Protein AF-A0A851M5G6-F1 (afdb_monomer_lite)

InterPro domains:
  IPR022735 bMERB domain [PF12130] (26-112)
  IPR022735 bMERB domain [PS51848] (13-113)
  IPR022735 bMERB domain [SM01203] (20-113)
  IPR050540 F-actin Monooxygenase Mical [PTHR23167] (19-109)

Foldseek 3Di:
DCVVVVVVVVVVVVVVVVLVVLLVVLVVLLVVLVVVLVVLVVVVVVLVVVVVVDPDDDPVVVVVSVVVNVVSVVVNVVSVVVNVVSVVVVVVSVVVVVVVVVVVVVVVVVVVD

Sequence (113 aa):
YPTWKRTLNRRVREAQTKRFCKAQAIQRRLEEIEVTFRELEQQGIKLEKLLRDEDATPADQKTQWMNQLLYLVQKKNSLMSEESDLMITVQELKLEEQQWQLDQKLRCYMNRE

pLDDT: mean 88.51, std 9.62, range [51.0, 97.69]

Organism: Corythaeola cristata (NCBI:txid103954)

Secondary structure (DSSP, 8-state):
--HHHHHHHHHHHHHHHHHHHHHHHHHHHHHHHHHHHHHHHHHHHHHHHHHHS-SS--HHHHHHHHHHHHHHHHHHHHHHHHHHHHHHHHHHHHHHHHHHHHHHHHHHHHTT-

Structure (mmCIF, N/CA/C/O backbone):
data_AF-A0A851M5G6-F1
#
_entry.id   AF-A0A851M5G6-F1
#
loop_
_atom_site.group_PDB
_atom_site.id
_atom_site.type_symbol
_atom_site.label_atom_id
_atom_site.label_alt_id
_atom_site.label_comp_id
_atom_site.label_asym_id
_atom_site.label_entity_id
_atom_site.label_seq_id
_atom_site.pdbx_PDB_ins_code
_atom_site.Cartn_x
_atom_site.Cartn_y
_atom_site.Cartn_z
_atom_site.occupancy
_atom_site.B_iso_or_equiv
_atom_site.auth_seq_id
_atom_site.auth_comp_id
_atom_site.auth_asym_id
_atom_site.auth_atom_id
_atom_site.pdbx_PDB_model_num
ATOM 1 N N . TYR A 1 1 ? 14.988 -14.787 -41.772 1.00 55.50 1 TYR A N 1
ATOM 2 C CA . TYR A 1 1 ? 14.028 -13.791 -41.238 1.00 55.50 1 TYR A CA 1
ATOM 3 C C . TYR A 1 1 ? 14.412 -13.421 -39.810 1.00 55.50 1 TYR A C 1
ATOM 5 O O . TYR A 1 1 ? 14.721 -14.334 -39.055 1.00 55.50 1 TYR A O 1
ATOM 13 N N . PRO A 1 2 ? 14.440 -12.133 -3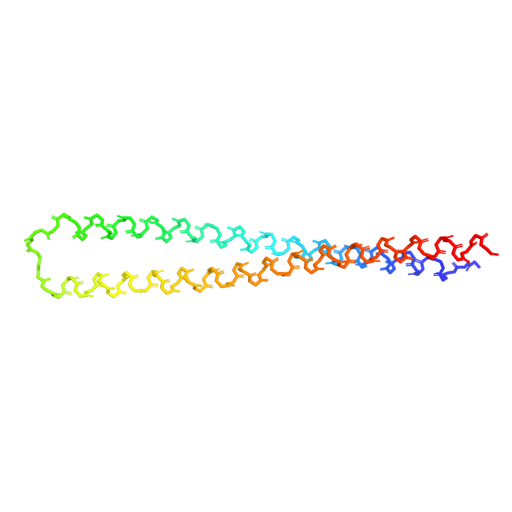9.418 1.00 64.50 2 PRO A N 1
ATOM 14 C CA . PRO A 1 2 ? 15.065 -11.697 -38.170 1.00 64.50 2 PRO A CA 1
ATOM 15 C C . PRO A 1 2 ? 14.164 -12.008 -36.967 1.00 64.50 2 PRO A C 1
ATOM 17 O O . PRO A 1 2 ? 13.366 -11.188 -36.514 1.00 64.50 2 PRO A O 1
ATOM 20 N N . THR A 1 3 ? 14.283 -13.227 -36.450 1.00 72.31 3 THR A N 1
ATOM 21 C CA . THR A 1 3 ? 13.607 -13.717 -35.239 1.00 72.31 3 THR A CA 1
ATOM 22 C C . THR A 1 3 ? 13.949 -12.872 -34.008 1.00 72.31 3 THR A C 1
ATOM 24 O O . THR A 1 3 ? 13.093 -12.673 -33.149 1.00 72.31 3 THR A O 1
ATOM 27 N N . TRP A 1 4 ? 15.142 -12.271 -33.970 1.00 72.12 4 TRP A N 1
ATOM 28 C CA . TRP A 1 4 ? 15.611 -11.404 -32.885 1.00 72.12 4 TRP A CA 1
ATOM 29 C C . TRP A 1 4 ? 14.726 -10.169 -32.652 1.00 72.12 4 TRP A C 1
ATOM 31 O O . TRP A 1 4 ? 14.460 -9.818 -31.502 1.00 72.12 4 TRP A O 1
ATOM 41 N N . LYS A 1 5 ? 14.187 -9.553 -33.715 1.00 76.44 5 LYS A N 1
ATOM 42 C CA . LYS A 1 5 ? 13.312 -8.370 -33.604 1.00 76.44 5 LYS A CA 1
ATOM 43 C C . LYS A 1 5 ? 11.970 -8.726 -32.957 1.00 76.44 5 LYS A C 1
ATOM 45 O O . LYS A 1 5 ? 11.435 -7.957 -32.161 1.00 76.44 5 LYS A O 1
ATOM 50 N N . ARG A 1 6 ? 11.452 -9.928 -33.240 1.00 78.00 6 ARG A N 1
ATOM 51 C CA . ARG A 1 6 ? 10.244 -10.467 -32.590 1.00 78.00 6 ARG A CA 1
ATOM 52 C C . ARG A 1 6 ? 10.497 -10.760 -31.111 1.00 78.00 6 ARG A C 1
ATOM 54 O O . ARG A 1 6 ? 9.679 -10.384 -30.277 1.00 78.00 6 ARG A O 1
ATOM 61 N N . THR A 1 7 ? 11.639 -11.363 -30.782 1.00 82.81 7 THR A N 1
ATOM 62 C CA . THR A 1 7 ? 12.025 -11.656 -29.393 1.00 82.81 7 THR A CA 1
ATOM 63 C C . THR A 1 7 ? 12.202 -10.384 -28.564 1.00 82.81 7 THR A C 1
ATOM 65 O O . THR A 1 7 ? 11.751 -10.337 -27.423 1.00 82.81 7 THR A O 1
ATOM 68 N N . LEU A 1 8 ? 12.800 -9.332 -29.134 1.00 81.56 8 LEU A N 1
ATOM 69 C CA . LEU A 1 8 ? 12.969 -8.045 -28.458 1.00 81.56 8 LEU A CA 1
ATOM 70 C C . LEU A 1 8 ? 11.619 -7.367 -28.176 1.00 81.56 8 LEU A C 1
ATOM 72 O O . LEU A 1 8 ? 11.351 -6.990 -27.039 1.00 81.56 8 LEU A O 1
ATOM 76 N N . ASN A 1 9 ? 10.738 -7.293 -29.178 1.00 83.44 9 ASN A N 1
ATOM 77 C CA . ASN A 1 9 ? 9.391 -6.739 -29.007 1.00 83.44 9 ASN A CA 1
ATOM 78 C C . ASN A 1 9 ? 8.567 -7.521 -27.977 1.00 83.44 9 ASN A C 1
ATOM 80 O O . ASN A 1 9 ? 7.804 -6.925 -27.219 1.00 83.44 9 ASN A O 1
ATOM 84 N N . ARG A 1 10 ? 8.731 -8.848 -27.921 1.00 86.19 10 ARG A N 1
ATOM 85 C CA . ARG A 1 10 ? 8.091 -9.683 -26.902 1.00 86.19 10 ARG A CA 1
ATOM 86 C C . ARG A 1 10 ? 8.576 -9.318 -25.498 1.00 86.19 10 ARG A C 1
ATOM 88 O O . ARG A 1 10 ? 7.743 -9.091 -24.630 1.00 86.19 10 ARG A O 1
ATOM 95 N N . ARG A 1 11 ? 9.891 -9.176 -25.296 1.00 84.75 11 ARG A N 1
ATOM 96 C CA . ARG A 1 11 ? 10.473 -8.781 -23.998 1.00 84.75 11 ARG A CA 1
ATOM 97 C C . ARG A 1 11 ? 9.968 -7.419 -23.520 1.00 84.75 11 ARG A C 1
ATOM 99 O O . ARG A 1 11 ? 9.674 -7.266 -22.341 1.00 84.75 11 ARG A O 1
ATOM 106 N N . VAL A 1 12 ? 9.840 -6.449 -24.428 1.00 84.94 12 VAL A N 1
ATOM 107 C CA . VAL A 1 12 ? 9.292 -5.121 -24.098 1.00 84.94 12 VAL A CA 1
ATOM 108 C C . VAL A 1 12 ? 7.844 -5.233 -23.617 1.00 84.94 12 VAL A C 1
ATOM 110 O O . VAL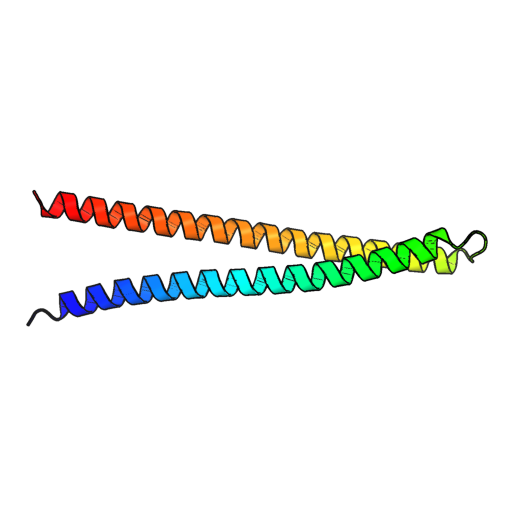 A 1 12 ? 7.510 -4.692 -22.567 1.00 84.94 12 VAL A O 1
ATOM 113 N N . ARG A 1 13 ? 7.001 -5.988 -24.335 1.00 87.38 13 ARG A N 1
ATOM 114 C CA . ARG A 1 13 ? 5.603 -6.214 -23.931 1.00 87.38 13 ARG A CA 1
ATOM 115 C C . ARG A 1 13 ? 5.505 -6.938 -22.592 1.00 87.38 13 ARG A C 1
ATOM 117 O O . ARG A 1 13 ? 4.756 -6.504 -21.732 1.00 87.38 13 ARG A O 1
ATOM 124 N N . GLU A 1 14 ? 6.289 -7.995 -22.392 1.00 90.06 14 GLU A N 1
ATOM 125 C CA . GLU A 1 14 ? 6.328 -8.740 -21.128 1.00 90.06 14 GLU A CA 1
ATOM 126 C C . GLU A 1 14 ? 6.718 -7.839 -19.946 1.00 90.06 14 GLU A C 1
ATOM 128 O O . GLU A 1 14 ? 6.094 -7.914 -18.889 1.00 90.06 14 GLU A O 1
ATOM 133 N N . ALA A 1 15 ? 7.719 -6.968 -20.114 1.00 87.06 15 ALA A N 1
ATOM 134 C CA . ALA A 1 15 ? 8.125 -6.017 -19.081 1.00 87.06 15 ALA A CA 1
ATOM 135 C C . ALA A 1 15 ? 7.006 -5.013 -18.757 1.00 87.06 15 ALA A C 1
ATOM 137 O O . ALA A 1 15 ? 6.717 -4.772 -17.585 1.00 87.06 15 ALA A O 1
ATOM 138 N N . GLN A 1 16 ? 6.328 -4.492 -19.782 1.00 87.44 16 GLN A N 1
ATOM 139 C CA . GLN A 1 16 ? 5.195 -3.583 -19.612 1.00 87.44 16 GLN A CA 1
ATOM 140 C C . GLN A 1 16 ? 4.026 -4.261 -18.882 1.00 87.44 16 GLN A C 1
ATOM 142 O O . GLN A 1 16 ? 3.483 -3.701 -17.931 1.00 87.44 16 GLN A O 1
ATOM 147 N N . THR A 1 17 ? 3.671 -5.491 -19.268 1.00 91.19 17 THR A N 1
ATOM 148 C CA . THR A 1 17 ? 2.616 -6.262 -18.596 1.00 91.19 17 THR A CA 1
ATOM 149 C C . THR A 1 17 ? 2.971 -6.539 -17.138 1.00 91.19 17 THR A C 1
ATOM 151 O O . THR A 1 17 ? 2.128 -6.353 -16.268 1.00 91.19 17 THR A O 1
ATOM 154 N N . LYS A 1 18 ? 4.222 -6.914 -16.837 1.00 91.69 18 LYS A N 1
ATOM 155 C CA . LYS A 1 18 ? 4.675 -7.138 -15.453 1.00 91.69 18 LYS A CA 1
ATOM 156 C C . LYS A 1 18 ? 4.543 -5.885 -14.588 1.00 91.69 18 LYS A C 1
ATOM 158 O O . LYS A 1 18 ? 4.030 -5.978 -13.475 1.00 91.69 18 LYS A O 1
ATOM 163 N N . ARG A 1 19 ? 4.957 -4.721 -15.100 1.00 90.44 19 ARG A N 1
ATOM 164 C CA . ARG A 1 19 ? 4.808 -3.433 -14.400 1.00 90.44 19 ARG A CA 1
ATOM 165 C C . ARG A 1 19 ? 3.345 -3.095 -14.146 1.00 90.44 19 ARG A C 1
ATOM 167 O O . ARG A 1 19 ? 2.991 -2.742 -13.027 1.00 90.44 19 ARG A O 1
ATOM 174 N N . PHE A 1 20 ? 2.495 -3.267 -15.158 1.00 91.06 20 PHE A N 1
ATOM 175 C CA . PHE A 1 20 ? 1.060 -3.037 -15.025 1.00 91.06 20 PHE A CA 1
ATOM 176 C C . PHE A 1 20 ? 0.429 -3.956 -13.972 1.00 91.06 20 PHE A C 1
ATOM 178 O O . PHE A 1 20 ? -0.285 -3.481 -13.094 1.00 91.06 20 PHE A O 1
ATOM 185 N N . CYS A 1 21 ? 0.739 -5.255 -14.000 1.00 94.06 21 CYS A N 1
ATOM 186 C CA . CYS A 1 21 ? 0.254 -6.198 -12.994 1.00 94.06 21 CYS A CA 1
ATOM 187 C C . CYS A 1 21 ? 0.735 -5.836 -11.582 1.00 94.06 21 CYS A C 1
ATOM 189 O O . CYS A 1 21 ? -0.052 -5.927 -10.643 1.00 94.06 21 CYS A O 1
ATOM 191 N N . LYS A 1 22 ? 1.990 -5.387 -11.424 1.00 94.31 22 LYS A N 1
ATOM 192 C CA . LYS A 1 22 ? 2.521 -4.920 -10.132 1.00 94.31 22 LYS A CA 1
ATOM 193 C C . LYS A 1 22 ? 1.761 -3.684 -9.634 1.00 94.31 22 LYS A C 1
ATOM 195 O O . LYS A 1 22 ? 1.310 -3.682 -8.495 1.00 94.31 22 LYS A O 1
ATOM 200 N N . ALA A 1 23 ? 1.543 -2.688 -10.494 1.00 94.06 23 ALA A N 1
ATOM 201 C CA . ALA A 1 23 ? 0.757 -1.499 -10.156 1.00 94.06 23 ALA A CA 1
ATOM 202 C C . ALA A 1 23 ? -0.689 -1.852 -9.767 1.00 94.06 23 ALA A C 1
ATOM 204 O O . ALA A 1 23 ? -1.204 -1.351 -8.773 1.00 94.06 23 ALA A O 1
ATOM 205 N N . GLN A 1 24 ? -1.328 -2.760 -10.510 1.00 96.06 24 GLN A N 1
ATOM 206 C CA . GLN A 1 24 ? -2.686 -3.213 -10.212 1.00 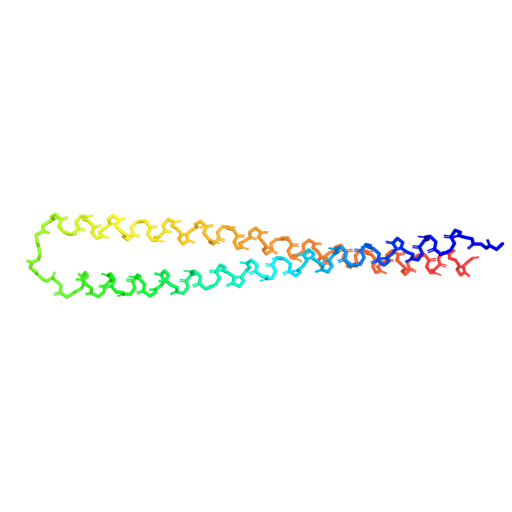96.06 24 GLN A CA 1
ATOM 207 C C . GLN A 1 24 ? -2.769 -3.959 -8.873 1.00 96.06 24 GLN A C 1
ATOM 209 O O . GLN A 1 24 ? -3.739 -3.787 -8.141 1.00 96.06 24 GLN A O 1
ATOM 214 N N . ALA A 1 25 ? -1.772 -4.785 -8.545 1.00 96.06 25 ALA A N 1
ATOM 215 C CA . ALA A 1 25 ? -1.721 -5.481 -7.263 1.00 96.06 25 ALA A CA 1
ATOM 216 C C . ALA A 1 25 ? -1.591 -4.499 -6.089 1.00 96.06 25 ALA A C 1
ATOM 218 O O . ALA A 1 25 ? -2.308 -4.640 -5.103 1.00 96.06 25 ALA A O 1
ATOM 219 N N . ILE A 1 26 ? -0.739 -3.477 -6.227 1.00 95.31 26 ILE A N 1
ATOM 220 C CA . ILE A 1 26 ? -0.594 -2.414 -5.222 1.00 95.31 26 ILE A CA 1
ATOM 221 C C . ILE A 1 26 ? -1.908 -1.647 -5.052 1.00 95.31 26 ILE A C 1
ATOM 223 O O . ILE A 1 26 ? -2.356 -1.451 -3.928 1.00 95.31 26 ILE A O 1
ATOM 227 N N . GLN A 1 27 ? -2.565 -1.282 -6.157 1.00 95.06 27 GLN A N 1
ATOM 228 C CA . GLN A 1 27 ? -3.842 -0.570 -6.120 1.00 95.06 27 GLN A CA 1
ATOM 229 C C . GLN A 1 27 ? -4.921 -1.360 -5.366 1.00 95.06 27 GLN A C 1
ATOM 231 O O . GLN A 1 27 ? -5.579 -0.809 -4.489 1.00 95.06 27 GLN A O 1
ATOM 236 N N . ARG A 1 28 ? -5.056 -2.664 -5.644 1.00 97.69 28 ARG A N 1
ATOM 237 C CA . ARG A 1 28 ? -5.988 -3.530 -4.902 1.00 97.69 28 ARG A CA 1
ATOM 238 C C . ARG A 1 28 ? -5.669 -3.561 -3.412 1.00 97.69 28 ARG A C 1
ATOM 240 O O . ARG A 1 28 ? -6.577 -3.496 -2.595 1.00 97.69 28 ARG A O 1
ATOM 247 N N . ARG A 1 29 ? -4.385 -3.642 -3.054 1.00 97.06 29 ARG A N 1
ATOM 248 C CA . ARG A 1 29 ? -3.982 -3.686 -1.648 1.00 97.06 29 ARG A CA 1
ATOM 249 C C . ARG A 1 29 ? -4.288 -2.377 -0.917 1.00 97.06 29 ARG A C 1
ATOM 251 O O . ARG A 1 29 ? -4.736 -2.422 0.222 1.00 97.06 29 ARG A O 1
ATOM 258 N N . LEU A 1 30 ? -4.104 -1.233 -1.572 1.00 96.69 30 LEU A N 1
ATOM 259 C CA . LEU A 1 30 ? -4.494 0.069 -1.022 1.00 96.69 30 LEU A CA 1
ATOM 260 C C . LEU A 1 30 ? -6.010 0.156 -0.791 1.00 96.69 30 LEU A C 1
ATOM 262 O O . LEU A 1 30 ? -6.437 0.615 0.263 1.00 96.69 30 LEU A O 1
ATOM 266 N N . GLU A 1 31 ? -6.821 -0.349 -1.724 1.00 96.75 31 GLU A N 1
ATOM 267 C CA . GLU A 1 31 ? -8.283 -0.411 -1.570 1.00 96.75 31 GLU A CA 1
ATOM 268 C C . GLU A 1 31 ? -8.700 -1.314 -0.395 1.00 96.75 31 GLU A C 1
ATOM 270 O O . GLU A 1 31 ? -9.577 -0.951 0.389 1.00 96.75 31 GLU A O 1
ATOM 275 N N . GLU A 1 32 ? -8.047 -2.468 -0.219 1.00 97.06 32 GLU A N 1
ATOM 276 C CA . GLU A 1 32 ? -8.258 -3.340 0.946 1.00 97.06 32 GLU A CA 1
ATOM 277 C C . GLU A 1 32 ? -7.927 -2.618 2.260 1.00 97.06 32 GLU A C 1
ATOM 279 O O . GLU A 1 32 ? -8.714 -2.666 3.210 1.00 97.06 32 GLU A O 1
ATOM 284 N N . ILE A 1 33 ? -6.787 -1.919 2.313 1.00 95.88 33 ILE A N 1
ATOM 285 C CA . ILE A 1 33 ? -6.385 -1.130 3.483 1.00 95.88 33 ILE A CA 1
ATOM 286 C C . ILE A 1 33 ? -7.433 -0.052 3.771 1.00 95.88 33 ILE A C 1
ATOM 288 O O . ILE A 1 33 ? -7.878 0.058 4.913 1.00 95.88 33 ILE A O 1
ATOM 292 N N . GLU A 1 34 ? -7.904 0.677 2.758 1.00 94.81 34 GLU A N 1
ATOM 293 C CA . GLU A 1 34 ? -8.916 1.723 2.920 1.00 94.81 34 GLU A CA 1
ATOM 294 C C . GLU A 1 34 ? -10.228 1.178 3.509 1.00 94.81 34 GLU A C 1
ATOM 296 O O . GLU A 1 34 ? -10.787 1.766 4.439 1.00 94.81 34 GLU A O 1
ATOM 301 N N . VAL A 1 35 ? -10.705 0.026 3.024 1.00 97.06 35 VAL A N 1
ATOM 302 C CA . VAL A 1 35 ? -11.904 -0.629 3.572 1.00 97.06 35 VAL A CA 1
ATOM 303 C C . VAL A 1 35 ? -11.697 -0.986 5.043 1.00 97.06 35 VAL A C 1
ATOM 305 O O . VAL A 1 35 ? -12.521 -0.619 5.884 1.00 97.06 35 VAL A O 1
ATOM 308 N N . THR A 1 36 ? -10.575 -1.628 5.381 1.00 95.06 36 THR A N 1
ATOM 309 C CA . THR A 1 36 ? -10.285 -1.987 6.780 1.00 95.06 36 THR A CA 1
ATOM 310 C C . THR A 1 36 ? -10.131 -0.760 7.679 1.00 95.06 36 THR A C 1
ATOM 312 O O . THR A 1 36 ? -10.550 -0.784 8.836 1.00 95.06 36 THR A O 1
ATOM 315 N N . PHE A 1 37 ? -9.590 0.342 7.159 1.00 93.12 37 PHE A N 1
ATOM 316 C CA . PHE A 1 37 ? -9.439 1.589 7.900 1.00 93.12 37 PHE A CA 1
ATOM 317 C C . PHE A 1 37 ? -10.797 2.198 8.256 1.00 93.12 37 PHE A C 1
ATOM 319 O O . PHE A 1 37 ? -11.014 2.587 9.405 1.00 93.12 37 PHE A O 1
ATOM 326 N N . ARG A 1 38 ? -11.744 2.203 7.308 1.00 94.81 38 ARG A N 1
ATOM 327 C CA . ARG A 1 38 ? -13.123 2.666 7.542 1.00 94.81 38 ARG A CA 1
ATOM 328 C C . ARG A 1 38 ? -13.837 1.821 8.598 1.00 94.81 38 ARG A C 1
ATOM 330 O O . ARG A 1 38 ? -14.555 2.362 9.437 1.00 94.81 38 ARG A O 1
ATOM 337 N N . GLU A 1 39 ? -13.638 0.505 8.592 1.00 95.44 39 GLU A N 1
ATOM 338 C CA . GLU A 1 39 ? -14.199 -0.383 9.620 1.00 95.44 39 GLU A CA 1
ATOM 339 C C . GLU A 1 39 ? -13.631 -0.081 11.013 1.00 95.44 39 GLU A C 1
ATOM 341 O O . GLU A 1 39 ? -14.385 -0.004 11.987 1.00 95.44 39 GLU A O 1
ATOM 346 N N . LEU A 1 40 ? -12.315 0.132 11.115 1.00 94.25 40 LEU A N 1
ATOM 347 C CA . LEU A 1 40 ? -11.659 0.492 12.376 1.00 94.25 40 LEU A CA 1
ATOM 348 C C . LEU A 1 40 ? -12.110 1.859 12.885 1.00 94.25 40 LEU A C 1
ATOM 350 O O . LEU A 1 40 ? -12.315 2.022 14.086 1.00 94.25 40 LEU A O 1
ATOM 354 N N . GLU A 1 41 ? -12.314 2.8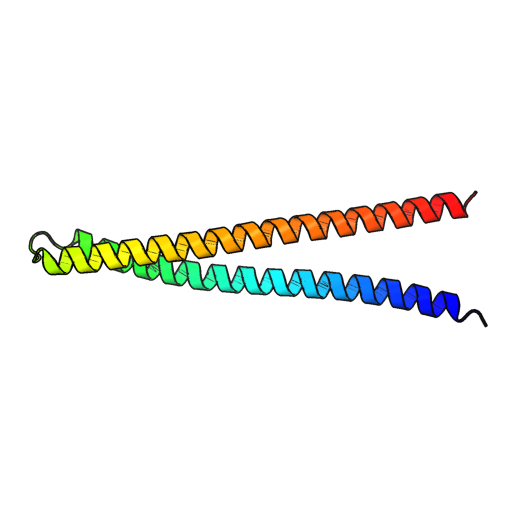25 11.993 1.00 92.44 41 GLU A N 1
ATOM 355 C CA . GLU A 1 41 ? -12.843 4.142 12.342 1.00 92.44 41 GLU A CA 1
ATOM 356 C C . GLU A 1 41 ? -14.268 4.042 12.903 1.00 92.44 41 GLU A C 1
ATOM 358 O O . GLU A 1 41 ? -14.564 4.608 13.954 1.00 92.44 41 GLU A O 1
ATOM 363 N N . GLN A 1 42 ? -15.139 3.237 12.286 1.00 94.69 42 GLN A N 1
ATOM 364 C CA . GLN A 1 42 ? -16.483 2.989 12.817 1.00 94.69 42 GLN A CA 1
ATOM 365 C C . GLN A 1 42 ? -16.462 2.305 14.189 1.00 94.69 42 GLN A C 1
ATOM 367 O O . GLN A 1 42 ? -17.285 2.628 15.050 1.00 94.69 42 GLN A O 1
ATOM 372 N N . GLN A 1 43 ? -15.550 1.352 14.404 1.00 93.00 43 GLN A N 1
ATOM 373 C CA . GLN A 1 43 ? -15.360 0.713 15.710 1.00 93.00 43 GLN A CA 1
ATOM 374 C C . GLN A 1 43 ? -14.859 1.721 16.751 1.00 93.00 43 GLN A C 1
ATOM 376 O O . GLN A 1 43 ? -15.395 1.756 17.858 1.00 93.00 43 GLN A O 1
ATOM 381 N N . GLY A 1 44 ? -13.911 2.582 16.376 1.00 91.75 44 GLY A N 1
ATOM 382 C CA . GLY A 1 44 ? -13.396 3.661 17.218 1.00 91.75 44 GLY A CA 1
ATOM 383 C C . GLY A 1 44 ? -14.488 4.640 17.642 1.00 91.75 44 GLY A C 1
ATOM 384 O O . GLY A 1 44 ? -14.653 4.882 18.831 1.00 91.75 44 GLY A O 1
ATOM 385 N N . ILE A 1 45 ? -15.320 5.107 16.705 1.00 91.19 45 ILE A N 1
ATOM 386 C CA . ILE A 1 45 ? -16.437 6.021 17.004 1.00 91.19 45 ILE A CA 1
ATOM 387 C C . ILE A 1 45 ? -17.433 5.387 17.985 1.00 91.19 45 ILE A C 1
ATOM 389 O O . ILE A 1 45 ? -17.951 6.064 18.873 1.00 91.19 45 ILE A O 1
ATOM 393 N N . LYS A 1 46 ? -17.738 4.091 17.835 1.00 90.50 46 LYS A N 1
ATOM 394 C CA . LYS A 1 46 ? -18.622 3.378 18.774 1.00 90.50 46 LYS A CA 1
ATOM 395 C C . LYS A 1 46 ? -17.999 3.302 20.167 1.00 90.50 46 LYS A C 1
ATOM 397 O O . LYS A 1 46 ? -18.694 3.559 21.143 1.00 90.50 46 LYS A O 1
ATOM 402 N N . LEU A 1 47 ? -16.708 2.985 20.244 1.00 89.00 47 LEU A N 1
ATOM 403 C CA . LEU A 1 47 ? -15.969 2.899 21.501 1.00 89.00 47 LEU A CA 1
ATOM 404 C C . LEU A 1 47 ? -15.875 4.263 22.203 1.00 89.00 47 LEU A C 1
ATOM 406 O O . LEU A 1 47 ? -16.094 4.344 23.405 1.00 89.00 47 LEU A O 1
ATOM 410 N N . GLU A 1 48 ? -15.616 5.340 21.459 1.00 87.12 48 GLU A N 1
ATOM 411 C CA . GLU A 1 48 ? -15.570 6.706 21.994 1.00 87.12 48 GLU A CA 1
ATOM 412 C C . GLU A 1 48 ? -16.926 7.171 22.528 1.00 87.12 48 GLU A C 1
ATOM 414 O O . GLU A 1 48 ? -16.979 7.808 23.577 1.00 87.12 48 GLU A O 1
ATOM 419 N N . LYS A 1 49 ? -18.027 6.835 21.844 1.00 87.19 49 LYS A N 1
ATOM 420 C CA . LYS A 1 49 ? -19.383 7.129 22.337 1.00 87.19 49 LYS A CA 1
ATOM 421 C C . LYS A 1 49 ? -19.664 6.415 23.656 1.00 87.19 49 LYS A C 1
ATOM 423 O O . LYS A 1 49 ? -20.085 7.063 24.604 1.00 87.19 49 LYS A O 1
ATOM 428 N N . LEU A 1 50 ? -19.349 5.120 23.731 1.00 83.19 50 LEU A N 1
ATOM 429 C CA . LEU A 1 50 ? -19.489 4.336 24.961 1.00 83.19 50 LEU A CA 1
ATOM 430 C C . LEU A 1 50 ? -18.651 4.924 26.107 1.00 83.19 50 LEU A C 1
ATOM 432 O O . LEU A 1 50 ? -19.156 5.085 27.209 1.00 83.19 50 LEU A O 1
ATOM 436 N N . LEU A 1 51 ? -17.407 5.328 25.831 1.00 80.38 51 LEU A N 1
ATOM 437 C CA . LEU A 1 51 ? -16.531 5.981 26.811 1.00 80.38 51 LEU A CA 1
ATOM 438 C C . LEU A 1 51 ? -17.042 7.352 27.282 1.00 80.38 51 LEU A C 1
ATOM 440 O O . LEU A 1 51 ? -16.666 7.787 28.368 1.00 80.38 51 LEU A O 1
ATOM 444 N N . ARG A 1 52 ? -17.835 8.057 26.465 1.00 81.19 52 ARG A N 1
ATOM 445 C CA . ARG A 1 52 ? -18.343 9.406 26.760 1.00 81.19 52 ARG A CA 1
ATOM 446 C C . ARG A 1 52 ? -19.682 9.401 27.492 1.00 81.19 52 ARG A C 1
ATOM 448 O O . ARG A 1 52 ? -19.929 10.325 28.257 1.00 81.19 52 ARG A O 1
ATOM 455 N N . ASP A 1 53 ? -20.520 8.398 27.248 1.00 78.25 53 ASP A N 1
ATOM 456 C CA . ASP A 1 53 ? -21.850 8.276 27.860 1.00 78.25 53 ASP A CA 1
ATOM 457 C C . ASP A 1 53 ? -21.799 7.734 29.304 1.00 78.25 53 ASP A C 1
ATOM 459 O O . ASP A 1 53 ? -22.823 7.671 29.984 1.00 78.25 53 ASP A O 1
ATOM 463 N N . GLU A 1 54 ? -20.619 7.358 29.803 1.00 62.47 54 GLU A N 1
ATOM 464 C CA . GLU A 1 54 ? -20.475 6.718 31.106 1.00 62.47 54 GLU A CA 1
ATOM 465 C C . GLU A 1 54 ? -19.862 7.604 32.193 1.00 62.47 54 GLU A C 1
ATOM 467 O O . GLU A 1 54 ? -18.659 7.593 32.453 1.00 62.47 54 GLU A O 1
ATOM 472 N N . ASP A 1 55 ? -20.740 8.282 32.930 1.00 57.88 55 ASP A N 1
ATOM 473 C CA . ASP A 1 55 ? -20.414 8.925 34.208 1.00 57.88 55 ASP A CA 1
ATOM 474 C C . ASP A 1 55 ? -20.398 7.928 35.400 1.00 57.88 55 ASP A C 1
ATOM 476 O O . ASP A 1 55 ? -20.127 8.327 36.534 1.00 57.88 55 ASP A O 1
ATOM 480 N N . ALA A 1 56 ? -20.689 6.630 35.187 1.00 59.25 56 ALA A N 1
ATOM 481 C CA . ALA A 1 56 ? -20.965 5.673 36.274 1.00 59.25 56 ALA A CA 1
ATOM 482 C C . ALA A 1 56 ? -20.458 4.223 36.088 1.00 59.25 56 ALA A C 1
ATOM 484 O O . ALA A 1 56 ? -21.001 3.317 36.726 1.00 59.25 56 ALA A O 1
ATOM 485 N N . THR A 1 57 ? -19.447 3.950 35.254 1.00 66.81 57 THR A N 1
ATOM 486 C CA . THR A 1 57 ? -18.977 2.564 35.065 1.00 66.81 57 THR A CA 1
ATOM 487 C C . THR A 1 57 ? -17.897 2.059 36.009 1.00 66.81 57 THR A C 1
ATOM 489 O O . THR A 1 57 ? -17.033 2.816 36.458 1.00 66.81 57 THR A O 1
ATOM 492 N N . PRO A 1 58 ? -17.885 0.732 36.265 1.00 76.81 58 PRO A N 1
ATOM 493 C CA . PRO A 1 58 ? -16.817 0.069 36.996 1.00 76.81 58 PRO A CA 1
ATOM 494 C C . PRO A 1 58 ? -15.454 0.235 36.308 1.00 76.81 58 PRO A C 1
ATOM 496 O O . PRO A 1 58 ? -15.326 0.115 35.087 1.00 76.81 58 PRO A O 1
ATOM 499 N N . ALA A 1 59 ? -14.404 0.411 37.113 1.00 77.69 59 ALA A N 1
ATOM 500 C CA . ALA A 1 59 ? -13.024 0.578 36.644 1.00 77.69 59 ALA A CA 1
ATOM 501 C C . ALA A 1 59 ? -12.523 -0.566 35.729 1.00 77.69 59 ALA A C 1
ATOM 503 O O . ALA A 1 59 ? -11.703 -0.334 34.834 1.00 77.69 59 ALA A O 1
ATOM 504 N N . ASP A 1 60 ? -13.048 -1.783 35.900 1.00 81.31 60 ASP A N 1
ATOM 505 C CA . ASP A 1 60 ? -12.691 -2.948 35.081 1.00 81.31 60 ASP A CA 1
ATOM 506 C C . ASP A 1 60 ? -13.160 -2.816 33.623 1.00 81.31 60 ASP A C 1
ATOM 508 O O . ASP A 1 60 ? -12.403 -3.130 32.702 1.00 81.31 60 ASP A O 1
ATOM 512 N N . GLN A 1 61 ? -14.370 -2.294 33.384 1.00 81.44 61 GLN A N 1
ATOM 513 C CA . GLN A 1 61 ? -14.886 -2.066 32.025 1.00 81.44 61 GLN A CA 1
ATOM 514 C C . GLN A 1 61 ? -14.104 -0.965 31.312 1.00 81.44 61 GLN A C 1
ATOM 516 O O . GLN A 1 61 ? -13.695 -1.133 30.163 1.00 81.44 61 GLN A O 1
ATOM 521 N N . LYS A 1 62 ? -13.774 0.110 32.032 1.00 80.69 62 LYS A N 1
ATOM 522 C CA . LYS A 1 62 ? -12.915 1.179 31.517 1.00 80.69 62 LYS A CA 1
ATOM 523 C C . LYS A 1 62 ? -11.544 0.653 31.085 1.00 80.69 62 LYS A C 1
ATOM 525 O O . LYS A 1 62 ? -11.036 1.039 30.034 1.00 80.69 62 LYS A O 1
ATOM 530 N N . THR A 1 63 ? -10.958 -0.265 31.855 1.00 85.88 63 THR A N 1
ATOM 531 C CA . THR A 1 63 ? -9.678 -0.906 31.506 1.00 85.88 63 THR A CA 1
ATOM 532 C C . THR A 1 63 ? -9.796 -1.763 30.245 1.00 85.88 63 THR A C 1
ATOM 534 O O . THR A 1 63 ? -8.930 -1.694 29.372 1.00 85.88 63 THR A O 1
ATOM 537 N N . GLN A 1 64 ? -10.888 -2.518 30.089 1.00 87.81 64 GLN A N 1
ATOM 538 C CA . GLN A 1 64 ? -11.149 -3.290 28.868 1.00 87.81 64 GLN A CA 1
ATOM 539 C C . GLN A 1 64 ? -11.283 -2.395 27.630 1.00 87.81 64 GLN A C 1
ATOM 541 O O . GLN A 1 64 ? -10.691 -2.696 26.592 1.00 87.81 64 GLN A O 1
ATOM 546 N N . TRP A 1 65 ? -11.996 -1.275 27.734 1.00 86.19 65 TRP A N 1
ATOM 547 C CA . TRP A 1 65 ? -12.156 -0.335 26.624 1.00 86.19 65 TRP A CA 1
ATOM 548 C C . TRP A 1 65 ? -10.868 0.405 26.279 1.00 86.19 65 TRP A C 1
ATOM 550 O O . TRP A 1 65 ? -10.566 0.572 25.101 1.00 86.19 65 TRP A O 1
ATOM 560 N N . MET A 1 66 ? -10.055 0.775 27.271 1.00 86.62 66 MET A N 1
ATOM 561 C CA . MET A 1 66 ? -8.719 1.327 27.018 1.00 86.62 66 MET A CA 1
ATOM 562 C C . MET A 1 66 ? -7.827 0.327 26.273 1.00 86.62 66 MET A C 1
ATOM 564 O O . MET A 1 66 ? -7.146 0.708 25.322 1.00 86.62 66 MET A O 1
ATOM 568 N N . ASN A 1 67 ? -7.876 -0.958 26.637 1.00 90.38 67 ASN A N 1
ATOM 569 C CA . ASN A 1 67 ? -7.149 -2.004 25.915 1.00 90.38 67 ASN A CA 1
ATOM 570 C C . ASN A 1 67 ? -7.660 -2.172 24.473 1.00 90.38 67 ASN A C 1
ATOM 572 O O . ASN A 1 67 ? -6.858 -2.334 23.554 1.00 90.38 67 ASN A O 1
ATOM 576 N N . GLN A 1 68 ? -8.976 -2.089 24.250 1.00 90.44 68 GLN A N 1
ATOM 577 C CA . GLN A 1 68 ? -9.553 -2.103 22.901 1.00 90.44 68 GLN A CA 1
ATOM 578 C C . GLN A 1 68 ? -9.130 -0.881 22.080 1.00 90.44 68 GLN A C 1
ATOM 580 O O . GLN A 1 68 ? -8.777 -1.029 20.912 1.00 90.44 68 GLN A O 1
ATOM 585 N N . LEU A 1 69 ? -9.101 0.309 22.681 1.00 88.88 69 LEU A N 1
ATOM 586 C CA . LEU A 1 69 ? -8.645 1.528 22.017 1.00 88.88 69 LEU A CA 1
ATOM 587 C C . LEU A 1 69 ? -7.168 1.421 21.631 1.00 88.88 69 LEU A C 1
ATOM 589 O O . LEU A 1 69 ? -6.805 1.719 20.494 1.00 88.88 69 LEU A O 1
ATOM 593 N N . LEU A 1 70 ? -6.328 0.927 22.545 1.00 92.12 70 LEU A N 1
ATOM 594 C CA . LEU A 1 70 ? -4.915 0.678 22.272 1.00 92.12 70 LEU A CA 1
ATOM 595 C C . LEU A 1 70 ? -4.739 -0.297 21.101 1.00 92.12 70 LEU A C 1
ATOM 597 O O . LEU A 1 70 ? -3.944 -0.029 20.202 1.00 92.12 70 LEU A O 1
ATOM 601 N N . TYR A 1 71 ? -5.513 -1.385 21.072 1.00 93.94 71 TYR A N 1
ATOM 602 C CA . TYR A 1 71 ? -5.499 -2.342 19.966 1.00 93.94 71 TYR A CA 1
ATOM 603 C C . TYR A 1 71 ? -5.899 -1.696 18.630 1.00 93.94 71 TYR A C 1
ATOM 605 O O . TYR A 1 71 ? -5.216 -1.893 17.623 1.00 93.94 71 TYR A O 1
ATOM 613 N N . LEU A 1 72 ? -6.970 -0.893 18.607 1.00 94.38 72 LEU A N 1
ATOM 614 C CA . LEU A 1 72 ? -7.413 -0.189 17.398 1.00 94.38 72 LEU A CA 1
ATOM 615 C C . LEU A 1 72 ? -6.338 0.772 16.878 1.00 94.38 72 LEU A C 1
ATOM 617 O O . LEU A 1 72 ? -6.062 0.789 15.678 1.00 94.38 72 LEU A O 1
ATOM 621 N N . VAL A 1 73 ? -5.692 1.525 17.772 1.00 93.25 73 VAL A N 1
ATOM 622 C CA . VAL A 1 73 ? -4.599 2.445 17.424 1.00 93.25 73 VAL A CA 1
ATOM 623 C C . VAL A 1 73 ? -3.394 1.685 16.874 1.00 93.25 73 VAL A C 1
ATOM 625 O O . VAL A 1 73 ? -2.862 2.060 15.833 1.00 93.25 73 VAL A O 1
ATOM 628 N N . GLN A 1 74 ? -2.983 0.593 17.523 1.00 95.12 74 GLN A N 1
ATOM 629 C CA . GLN A 1 74 ? -1.880 -0.244 17.042 1.00 95.12 74 GLN A CA 1
ATOM 630 C C . GLN A 1 74 ? -2.170 -0.802 15.649 1.00 95.12 74 GLN A C 1
ATOM 632 O O . GLN A 1 74 ? -1.336 -0.685 14.754 1.00 95.12 74 GLN A O 1
ATOM 637 N N . LYS A 1 75 ? -3.374 -1.341 15.437 1.00 95.06 75 LYS A N 1
ATOM 638 C CA . LYS A 1 75 ? -3.788 -1.883 14.142 1.00 95.06 75 LYS A CA 1
ATOM 639 C C . LYS A 1 75 ? -3.833 -0.804 13.057 1.00 95.06 75 LYS A C 1
ATOM 641 O O . LYS A 1 75 ? -3.354 -1.038 11.951 1.00 95.06 75 LYS A O 1
ATOM 646 N N . LYS A 1 76 ? -4.346 0.387 13.380 1.00 94.56 76 LYS A N 1
ATOM 647 C CA . LYS A 1 76 ? -4.341 1.549 12.481 1.00 94.56 76 LYS A CA 1
ATOM 648 C C . LYS A 1 76 ? -2.918 1.980 12.114 1.00 94.56 76 LYS A C 1
ATOM 650 O O . LYS A 1 76 ? -2.652 2.230 10.944 1.00 94.56 76 LYS A O 1
ATOM 655 N N . ASN A 1 77 ? -2.001 2.006 13.079 1.00 95.75 77 ASN A N 1
ATOM 656 C CA . ASN A 1 77 ? -0.597 2.334 12.831 1.00 95.75 77 ASN A CA 1
ATOM 657 C C . ASN A 1 77 ? 0.083 1.299 11.923 1.00 95.75 77 ASN A C 1
ATOM 659 O O . ASN A 1 77 ? 0.821 1.682 11.019 1.00 95.75 77 ASN A O 1
ATOM 663 N N . SER A 1 78 ? -0.185 0.003 12.115 1.00 96.31 78 SER A N 1
ATOM 664 C CA . SER A 1 78 ? 0.339 -1.045 11.230 1.00 96.31 78 SER A CA 1
ATOM 665 C C . SER A 1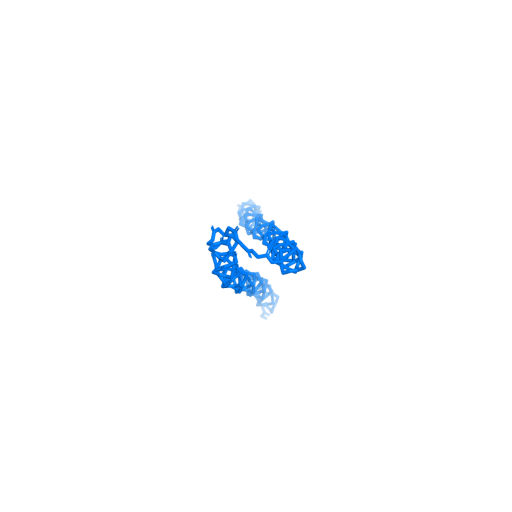 78 ? -0.164 -0.894 9.793 1.00 96.31 78 SER A C 1
ATOM 667 O O . SER A 1 78 ? 0.638 -0.965 8.868 1.00 96.31 78 SER A O 1
ATOM 669 N N . LEU A 1 79 ? -1.461 -0.628 9.605 1.00 95.56 79 LEU A N 1
ATOM 670 C CA . LEU A 1 79 ? -2.039 -0.387 8.277 1.00 95.56 79 LEU A CA 1
ATOM 671 C C . LEU A 1 79 ? -1.462 0.867 7.612 1.00 95.56 79 LEU A C 1
ATOM 673 O O . LEU A 1 79 ? -1.164 0.843 6.426 1.00 95.56 79 LEU A O 1
ATOM 677 N N . MET A 1 80 ? -1.256 1.940 8.377 1.00 95.38 80 MET A N 1
ATOM 678 C CA . MET A 1 80 ? -0.651 3.175 7.872 1.00 95.38 80 MET A CA 1
ATOM 679 C C . MET A 1 80 ? 0.819 2.981 7.472 1.00 95.38 80 MET A C 1
ATOM 681 O O . MET A 1 80 ? 1.269 3.552 6.481 1.00 95.38 80 MET A O 1
ATOM 685 N N . SER A 1 81 ? 1.569 2.156 8.209 1.00 96.94 81 SER A N 1
ATOM 686 C CA . SER A 1 81 ? 2.929 1.771 7.816 1.00 96.94 81 SER A CA 1
ATOM 687 C C . SER A 1 81 ? 2.921 1.001 6.495 1.00 96.94 81 SER A C 1
ATOM 689 O O . SER A 1 81 ? 3.690 1.329 5.597 1.00 96.94 81 SER A O 1
ATOM 691 N N . GLU A 1 82 ? 2.026 0.020 6.354 1.00 96.12 82 GLU A N 1
ATOM 692 C CA . GLU A 1 82 ? 1.886 -0.758 5.120 1.00 96.12 82 GLU A CA 1
ATOM 693 C C . GLU A 1 82 ? 1.475 0.126 3.930 1.00 96.12 82 GLU A C 1
ATOM 695 O O . GLU A 1 82 ? 2.033 0.009 2.841 1.00 96.12 82 GLU A O 1
ATOM 700 N N . GLU A 1 83 ? 0.536 1.052 4.137 1.00 95.88 83 GLU A N 1
ATOM 701 C CA . GLU A 1 83 ? 0.125 2.031 3.130 1.00 95.88 83 GLU A CA 1
ATOM 702 C C . GLU A 1 83 ? 1.309 2.896 2.682 1.00 95.88 83 GLU A C 1
ATOM 704 O O . GLU A 1 83 ? 1.529 3.066 1.483 1.00 95.88 83 GLU A O 1
ATOM 709 N N . SER A 1 84 ? 2.105 3.404 3.627 1.00 96.44 84 SER A N 1
ATOM 710 C CA . SER A 1 84 ? 3.307 4.187 3.328 1.00 96.44 84 SER A CA 1
ATOM 711 C C . SER A 1 84 ? 4.298 3.398 2.470 1.00 96.44 84 SER A C 1
ATOM 713 O O . SER A 1 84 ? 4.779 3.913 1.457 1.00 96.44 84 SER A O 1
ATOM 715 N N . ASP A 1 85 ? 4.568 2.140 2.823 1.00 96.81 85 ASP A N 1
ATOM 716 C CA . ASP A 1 85 ? 5.454 1.267 2.048 1.00 96.81 85 ASP A CA 1
ATOM 717 C C . ASP A 1 85 ? 4.917 1.052 0.624 1.00 96.81 85 ASP A C 1
ATOM 719 O O . ASP A 1 85 ? 5.647 1.202 -0.360 1.00 96.81 85 ASP A O 1
ATOM 723 N N . LEU A 1 86 ? 3.615 0.791 0.479 1.00 96.50 86 LEU A N 1
ATOM 724 C CA . LEU A 1 86 ? 2.970 0.676 -0.831 1.00 96.50 86 LEU A CA 1
ATOM 725 C C . LEU A 1 86 ? 3.081 1.979 -1.631 1.00 96.50 86 LEU A C 1
ATOM 727 O O . LEU A 1 86 ? 3.397 1.938 -2.821 1.00 96.50 86 LEU A O 1
ATOM 731 N N . MET A 1 87 ? 2.906 3.138 -1.001 1.00 96.00 87 MET A N 1
ATOM 732 C CA . MET A 1 87 ? 3.042 4.437 -1.661 1.00 96.00 87 MET A CA 1
ATOM 733 C C . MET A 1 87 ? 4.466 4.696 -2.165 1.00 96.00 87 MET A C 1
ATOM 735 O O . MET A 1 87 ? 4.625 5.242 -3.263 1.00 96.00 87 MET A O 1
ATOM 739 N N . ILE A 1 88 ? 5.494 4.246 -1.438 1.00 96.75 88 ILE A N 1
ATOM 740 C CA . ILE A 1 88 ? 6.883 4.257 -1.922 1.00 96.75 88 ILE A CA 1
ATOM 741 C C . ILE A 1 88 ? 6.998 3.390 -3.181 1.00 96.75 88 ILE A C 1
ATOM 743 O O . ILE A 1 88 ? 7.478 3.869 -4.209 1.00 96.75 88 ILE A O 1
ATOM 747 N N . THR A 1 89 ? 6.464 2.163 -3.170 1.00 95.50 89 THR A N 1
ATOM 748 C CA . THR A 1 89 ? 6.529 1.285 -4.355 1.00 95.50 89 THR A CA 1
ATOM 749 C C . THR A 1 89 ? 5.797 1.854 -5.578 1.00 95.50 89 THR A C 1
ATOM 751 O O . THR A 1 89 ? 6.224 1.643 -6.717 1.00 95.50 89 THR A O 1
ATOM 754 N N . VAL A 1 90 ? 4.720 2.625 -5.380 1.00 95.81 90 VAL A N 1
ATOM 755 C CA . VAL A 1 90 ? 4.045 3.357 -6.465 1.00 95.81 90 VAL A CA 1
ATOM 756 C C . VAL A 1 90 ? 4.969 4.418 -7.065 1.00 95.81 90 VAL A C 1
ATOM 758 O O . VAL A 1 90 ? 4.995 4.590 -8.287 1.00 95.81 90 VAL A O 1
ATOM 761 N N . GLN A 1 91 ? 5.719 5.146 -6.235 1.00 95.25 91 GLN A N 1
ATOM 762 C CA . GLN A 1 91 ? 6.682 6.141 -6.712 1.00 95.25 91 GLN A CA 1
ATOM 763 C C . GLN A 1 91 ? 7.841 5.485 -7.469 1.00 95.25 91 GLN A C 1
ATOM 765 O O . GLN A 1 91 ? 8.179 5.944 -8.560 1.00 95.25 91 GLN A O 1
ATOM 770 N N . GLU A 1 92 ? 8.383 4.379 -6.959 1.00 94.75 92 GLU A N 1
ATOM 771 C CA . GLU A 1 92 ? 9.421 3.594 -7.642 1.00 94.75 92 GLU A CA 1
ATOM 772 C C . GLU A 1 92 ? 8.967 3.157 -9.040 1.00 94.75 92 GLU A C 1
ATOM 774 O O . GLU A 1 92 ? 9.672 3.375 -10.023 1.00 94.75 92 GLU A O 1
ATOM 779 N N . LEU A 1 93 ? 7.745 2.628 -9.162 1.00 94.00 93 LEU A N 1
ATOM 780 C CA . LEU A 1 93 ? 7.174 2.233 -10.453 1.00 94.00 93 LEU A CA 1
ATOM 781 C C . LEU A 1 93 ? 7.047 3.402 -11.439 1.00 94.00 93 LEU A C 1
ATOM 783 O O . LEU A 1 93 ? 7.281 3.228 -12.637 1.00 94.00 93 LEU A O 1
ATOM 787 N N . LYS A 1 94 ? 6.686 4.597 -10.956 1.00 92.81 94 LYS A N 1
ATOM 788 C CA . LYS A 1 94 ? 6.626 5.806 -11.793 1.00 92.81 94 LYS A CA 1
ATOM 789 C C . LYS A 1 94 ? 8.014 6.200 -12.298 1.00 92.81 94 LYS A C 1
ATOM 791 O O . LYS A 1 94 ? 8.150 6.545 -13.472 1.00 92.81 94 LYS A O 1
ATOM 796 N N . LEU A 1 95 ? 9.033 6.118 -11.442 1.00 95.75 95 LEU A N 1
ATOM 797 C CA . LEU A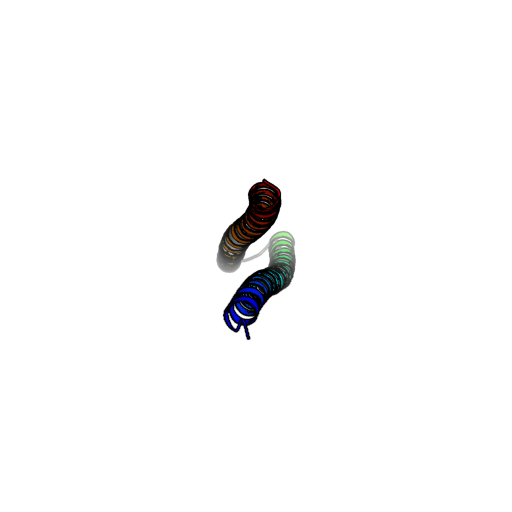 1 95 ? 10.421 6.404 -11.813 1.00 95.75 95 LEU A CA 1
ATOM 798 C C . LEU A 1 95 ? 10.960 5.380 -12.822 1.00 95.75 95 LEU A C 1
ATOM 800 O O . LEU A 1 95 ? 11.565 5.772 -13.819 1.00 95.75 95 LEU A O 1
ATOM 804 N N . GLU A 1 96 ? 10.679 4.088 -12.634 1.00 91.62 96 GLU A N 1
ATOM 805 C CA . GLU A 1 96 ? 11.050 3.031 -13.588 1.00 91.62 96 GLU A CA 1
ATOM 806 C C . GLU A 1 96 ? 10.442 3.249 -14.984 1.00 91.62 96 GLU A C 1
ATOM 808 O O . GLU A 1 96 ? 11.059 2.924 -16.009 1.00 91.62 96 GLU A O 1
ATOM 813 N N . GLU A 1 97 ? 9.214 3.770 -15.041 1.00 90.56 97 GLU A N 1
ATOM 814 C CA . GLU A 1 97 ? 8.552 4.111 -16.297 1.00 90.56 97 GLU A CA 1
ATOM 815 C C . GLU A 1 97 ? 9.214 5.325 -16.952 1.00 90.56 97 GLU A C 1
ATOM 817 O O . GLU A 1 97 ? 9.565 5.272 -18.130 1.00 90.56 97 GLU A O 1
ATOM 822 N N . GLN A 1 98 ? 9.471 6.391 -16.191 1.00 93.69 98 GLN A N 1
ATOM 823 C CA . GLN A 1 98 ? 10.182 7.570 -16.693 1.00 93.69 98 GLN A CA 1
ATOM 824 C C . GLN A 1 98 ? 11.574 7.219 -17.229 1.00 93.69 98 GLN A C 1
ATOM 826 O O . GLN A 1 98 ? 11.931 7.647 -18.329 1.00 93.69 98 GLN A O 1
ATOM 831 N N . GLN A 1 99 ? 12.331 6.398 -16.499 1.00 91.88 99 GLN A N 1
ATOM 832 C CA . GLN A 1 99 ? 13.639 5.913 -16.930 1.00 91.88 99 GLN A CA 1
ATOM 833 C C . GLN A 1 99 ? 13.540 5.150 -18.255 1.00 91.88 99 GLN A C 1
ATOM 835 O O . GLN A 1 99 ? 14.298 5.423 -19.184 1.00 91.88 99 GLN A O 1
ATOM 840 N N . TRP A 1 100 ? 12.560 4.252 -18.390 1.00 88.75 100 TRP A N 1
ATOM 841 C CA . TRP A 1 100 ? 12.356 3.509 -19.634 1.00 88.75 100 TRP A CA 1
ATOM 842 C C . TRP A 1 100 ? 12.043 4.428 -20.822 1.00 88.75 100 TRP A C 1
ATOM 844 O O . TRP A 1 100 ? 12.599 4.247 -21.906 1.00 88.75 100 TRP A O 1
ATOM 854 N N . GLN A 1 101 ? 11.193 5.439 -20.627 1.00 90.44 101 GLN A N 1
ATOM 855 C CA . GLN A 1 101 ? 10.859 6.415 -21.670 1.00 90.44 101 GLN A CA 1
ATOM 856 C C . GLN A 1 101 ? 12.095 7.212 -22.117 1.00 90.44 101 GLN A C 1
ATOM 858 O O . GLN A 1 101 ? 12.280 7.457 -23.312 1.00 90.44 101 GLN A O 1
ATOM 863 N N . LEU A 1 102 ? 12.955 7.607 -21.174 1.00 94.94 102 LEU A N 1
ATOM 864 C CA . LEU A 1 102 ? 14.215 8.294 -21.468 1.00 94.94 102 LEU A CA 1
ATOM 865 C C . LEU A 1 102 ? 15.190 7.389 -22.232 1.00 94.94 102 LEU A C 1
ATOM 867 O O . LEU A 1 102 ? 15.738 7.817 -23.248 1.00 94.94 102 LEU A O 1
ATOM 871 N N . ASP A 1 103 ? 15.329 6.126 -21.829 1.00 90.88 103 ASP A N 1
ATOM 872 C CA . ASP A 1 103 ? 16.174 5.147 -22.521 1.00 90.88 103 ASP A CA 1
ATOM 873 C C . ASP A 1 103 ? 15.719 4.904 -23.966 1.00 90.88 103 ASP A C 1
ATOM 875 O O . ASP A 1 103 ? 16.546 4.793 -24.876 1.00 90.88 103 ASP A O 1
ATOM 879 N N . GLN A 1 104 ? 14.406 4.834 -24.211 1.00 87.69 104 GLN A N 1
ATOM 880 C CA . GLN A 1 104 ? 13.875 4.710 -25.572 1.00 87.69 104 GLN A CA 1
ATOM 881 C C . GLN A 1 104 ? 14.195 5.944 -26.417 1.00 87.69 104 GLN A C 1
ATOM 883 O O . GLN A 1 104 ? 14.600 5.798 -27.572 1.00 87.69 104 GLN A O 1
ATOM 888 N N . LYS A 1 105 ? 14.064 7.151 -25.852 1.00 93.06 105 LYS A N 1
ATOM 889 C CA . LYS A 1 105 ? 14.434 8.395 -26.543 1.00 93.06 105 LYS A CA 1
ATOM 890 C C . LYS A 1 105 ? 15.922 8.406 -26.884 1.00 93.06 105 LYS A C 1
ATOM 892 O O . LYS A 1 105 ? 16.266 8.658 -28.035 1.00 93.06 105 LYS A O 1
ATOM 897 N N . LEU A 1 106 ? 16.788 8.057 -25.933 1.00 93.00 106 LEU A N 1
ATOM 898 C CA . LEU A 1 106 ? 18.237 8.012 -26.134 1.00 93.00 106 LEU A CA 1
ATOM 899 C C . LEU A 1 106 ? 18.627 7.012 -27.230 1.00 93.00 106 LEU A C 1
ATOM 901 O O . LEU A 1 106 ? 19.364 7.364 -28.145 1.00 93.00 106 LEU A O 1
ATOM 905 N N . ARG A 1 107 ? 18.053 5.801 -27.224 1.00 90.25 107 ARG A N 1
ATOM 906 C CA . ARG A 1 107 ? 18.246 4.822 -28.311 1.00 90.25 107 ARG A CA 1
ATOM 907 C C . ARG A 1 107 ? 17.770 5.348 -29.664 1.00 90.25 107 ARG A C 1
ATOM 909 O O . ARG A 1 107 ? 18.391 5.051 -30.677 1.00 90.25 107 ARG A O 1
ATOM 916 N N . CYS A 1 108 ? 16.667 6.094 -29.708 1.00 89.12 108 CYS A N 1
ATOM 917 C CA . CYS A 1 108 ? 16.197 6.706 -30.951 1.00 89.12 108 CYS A CA 1
ATOM 918 C C . CYS A 1 108 ? 17.182 7.750 -31.488 1.00 89.12 108 CYS A C 1
ATOM 920 O O . CYS A 1 108 ? 17.363 7.803 -32.699 1.00 89.12 108 CYS A O 1
ATOM 922 N N . TYR A 1 109 ? 17.809 8.550 -30.620 1.00 93.31 109 TYR A N 1
ATOM 923 C CA . TYR A 1 109 ? 18.839 9.509 -31.029 1.00 93.31 109 TYR A CA 1
ATOM 924 C C . TYR A 1 109 ? 20.100 8.800 -31.537 1.00 93.31 109 TYR A C 1
ATOM 926 O O . TYR A 1 109 ? 20.516 9.063 -32.658 1.00 93.31 109 TYR A O 1
ATOM 934 N N . MET A 1 110 ? 20.619 7.819 -30.791 1.00 88.88 110 MET A N 1
ATOM 935 C CA . MET A 1 110 ? 21.829 7.065 -31.165 1.00 88.88 110 MET A CA 1
ATOM 936 C C . MET A 1 110 ? 21.694 6.249 -32.460 1.00 88.88 110 MET A C 1
ATOM 938 O O . MET A 1 110 ? 22.695 5.917 -33.070 1.00 88.88 110 MET A O 1
ATOM 942 N N . ASN A 1 111 ? 20.474 5.865 -32.854 1.00 83.44 111 ASN A N 1
ATOM 943 C CA . ASN A 1 111 ? 20.225 5.147 -34.113 1.00 83.44 111 ASN A CA 1
ATOM 944 C C . ASN A 1 111 ? 19.959 6.087 -35.306 1.00 83.44 111 ASN A C 1
ATOM 946 O O . ASN A 1 111 ? 19.726 5.603 -36.414 1.00 83.44 111 ASN A O 1
ATOM 950 N N . ARG A 1 112 ? 19.845 7.401 -35.067 1.00 72.62 112 ARG A N 1
ATOM 951 C CA . ARG A 1 112 ? 19.666 8.424 -36.112 1.00 72.62 112 ARG A CA 1
ATOM 952 C C . ARG A 1 112 ? 20.992 9.048 -36.552 1.00 72.62 112 ARG A C 1
ATOM 954 O O . ARG A 1 112 ? 21.015 9.635 -37.630 1.00 72.62 112 ARG A O 1
ATOM 961 N N . GLU A 1 113 ? 22.027 8.936 -35.723 1.00 51.00 113 GLU A N 1
ATOM 962 C CA . GLU A 1 113 ? 23.439 9.144 -36.077 1.00 51.00 113 GLU A CA 1
ATOM 963 C C . GLU A 1 113 ? 24.023 7.874 -36.711 1.00 51.00 113 GLU A C 1
ATOM 965 O O . GLU A 1 113 ? 24.859 8.020 -37.630 1.00 51.00 113 GLU A O 1
#

Radius of gyration: 25.21 Å; chains: 1; bounding box: 45×23×78 Å